Protein AF-A0A3M2DUC0-F1 (afdb_monomer)

Radius of gyration: 16.3 Å; Cα contacts (8 Å, |Δi|>4): 104; chains: 1; bounding box: 38×30×51 Å

Secondary structure (DSSP, 8-state):
-PPBEEEPPSS--GGGTSS-SS------TT---------SS---TT--------------STT-TTTTBSPSPP-S-TT--HHHHHHHHH--EEEPPTT--

Sequence (101 aa):
KNLEGFYTRFGDVEALVREEDDALAIYGSGESLQLTFVSSTRATEDDIWVLEVRGYAKDMDLYTDTGGRIEPLPVKYPERNERERLHKQYNVRVKAPWGSQ

Foldseek 3Di:
DDAFDFAFDDDDLCVQFVDPQLRHHGDDPPDDDDDDDDDPDDDDPPDDDDDDGDDDDQAQDPPRPRSRHPPPRDDDPVVRDVNVVSCVVTRHDGDDGPPPD

Mean predicted aligned error: 4.91 Å

Solvent-accessible surface area (backbone atoms only — not comparable to full-atom values): 6923 Å² total; per-residue (Å²): 126,53,45,24,41,64,25,41,56,86,75,95,54,62,86,33,70,74,56,100,45,61,34,68,78,41,76,51,80,96,56,82,88,88,86,84,81,85,71,96,58,86,84,57,95,84,63,83,86,84,86,88,82,89,85,84,82,85,66,65,54,96,84,39,93,50,34,64,36,58,54,82,71,78,77,86,51,84,88,51,68,60,21,63,60,47,41,69,72,38,35,72,39,78,40,65,47,82,85,80,124

pLDDT: mean 90.18, std 8.71, range [46.78, 98.38]

Structure (mmCIF, N/CA/C/O backbone):
data_AF-A0A3M2DUC0-F1
#
_entry.id   AF-A0A3M2DUC0-F1
#
loop_
_atom_site.group_PDB
_atom_site.id
_atom_site.type_symbol
_atom_site.label_atom_id
_atom_site.label_alt_id
_atom_site.label_comp_id
_atom_site.label_asym_id
_atom_site.label_entity_id
_atom_site.label_seq_id
_atom_site.pdbx_PDB_ins_code
_atom_site.Cartn_x
_atom_site.Cartn_y
_atom_site.Cartn_z
_atom_site.occupancy
_atom_site.B_iso_or_equiv
_atom_site.auth_seq_id
_atom_site.auth_comp_id
_atom_site.auth_asym_id
_atom_site.auth_atom_id
_atom_site.pdbx_PDB_model_num
ATOM 1 N N . LYS A 1 1 ? 1.569 13.167 -9.692 1.00 69.69 1 LYS A N 1
ATOM 2 C CA . LYS A 1 1 ? 2.175 12.437 -10.837 1.00 69.69 1 LYS A CA 1
ATOM 3 C C . LYS A 1 1 ? 2.033 10.945 -10.550 1.00 69.69 1 LYS A C 1
ATOM 5 O O . LYS A 1 1 ? 2.174 10.588 -9.390 1.00 69.69 1 LYS A O 1
ATOM 10 N N . ASN A 1 2 ? 1.679 10.113 -11.532 1.00 79.81 2 ASN A N 1
ATOM 11 C CA . ASN A 1 2 ? 1.641 8.656 -11.349 1.00 79.81 2 ASN A CA 1
ATOM 12 C C . ASN A 1 2 ? 2.924 8.038 -11.908 1.00 79.81 2 ASN A C 1
ATOM 14 O O . ASN A 1 2 ? 3.509 8.584 -12.847 1.00 79.81 2 ASN A O 1
ATOM 18 N N . LEU A 1 3 ? 3.338 6.932 -11.302 1.00 90.31 3 LEU A N 1
ATOM 19 C CA . LEU A 1 3 ? 4.448 6.104 -11.743 1.00 90.31 3 LEU A CA 1
ATOM 20 C C . LEU A 1 3 ? 3.960 5.138 -12.815 1.00 90.31 3 LEU A C 1
ATOM 22 O O . LEU A 1 3 ? 2.797 4.740 -12.821 1.00 90.31 3 LEU A O 1
ATOM 26 N N . GLU A 1 4 ? 4.846 4.757 -13.722 1.00 93.06 4 GLU A N 1
ATOM 27 C CA . GLU A 1 4 ? 4.534 3.707 -14.680 1.00 93.06 4 GLU A CA 1
ATOM 28 C C . GLU A 1 4 ? 4.502 2.345 -13.980 1.00 93.06 4 GLU A C 1
ATOM 30 O O . GLU A 1 4 ? 5.430 1.992 -13.248 1.00 93.06 4 GLU A O 1
ATOM 35 N N . GLY A 1 5 ? 3.448 1.565 -14.211 1.00 94.94 5 GLY A N 1
ATOM 36 C CA . GLY A 1 5 ? 3.357 0.199 -13.702 1.00 94.94 5 GLY A CA 1
ATOM 37 C C . GLY A 1 5 ? 1.939 -0.251 -13.386 1.00 94.94 5 GLY A C 1
ATOM 38 O O . GLY A 1 5 ? 0.952 0.360 -13.809 1.00 94.94 5 GLY A O 1
ATOM 39 N N . PHE A 1 6 ? 1.863 -1.349 -12.638 1.00 96.25 6 PHE A N 1
ATOM 40 C CA . PHE A 1 6 ? 0.616 -1.966 -12.213 1.00 96.25 6 PHE A CA 1
ATOM 41 C C . PHE A 1 6 ? 0.182 -1.447 -10.843 1.00 96.25 6 PHE A C 1
ATOM 43 O O . PHE A 1 6 ? 0.910 -1.531 -9.858 1.00 96.25 6 PHE A O 1
ATOM 50 N N . TYR A 1 7 ? -1.039 -0.932 -10.797 1.00 97.38 7 TYR A N 1
ATOM 51 C CA . TYR A 1 7 ? -1.733 -0.469 -9.607 1.00 97.38 7 TYR A CA 1
ATOM 52 C C . TYR A 1 7 ? -2.816 -1.465 -9.214 1.00 97.38 7 TYR A C 1
ATOM 54 O O . TYR A 1 7 ? -3.387 -2.171 -10.057 1.00 97.38 7 TYR A O 1
ATOM 62 N N . THR A 1 8 ? -3.145 -1.477 -7.930 1.00 98.06 8 THR A N 1
ATOM 63 C CA . THR A 1 8 ? -4.218 -2.302 -7.390 1.00 98.06 8 THR A CA 1
ATOM 64 C C . THR A 1 8 ? -5.576 -1.850 -7.931 1.00 98.06 8 THR A C 1
ATOM 66 O O . THR A 1 8 ? -5.864 -0.654 -8.061 1.00 98.06 8 THR A O 1
ATOM 69 N N . ARG A 1 9 ? -6.424 -2.822 -8.282 1.00 97.75 9 ARG A N 1
ATOM 70 C CA . ARG A 1 9 ? -7.831 -2.607 -8.645 1.00 97.75 9 ARG A CA 1
ATOM 71 C C . ARG A 1 9 ? -8.584 -1.863 -7.539 1.00 97.75 9 ARG 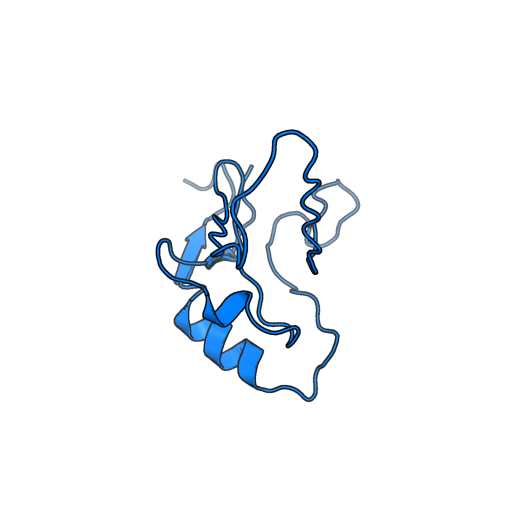A C 1
ATOM 73 O O . ARG A 1 9 ? -8.239 -1.961 -6.369 1.00 97.75 9 ARG A O 1
ATOM 80 N N . PHE A 1 10 ? -9.655 -1.172 -7.908 1.00 97.38 10 PHE A N 1
ATOM 81 C CA . PHE A 1 10 ? -10.594 -0.651 -6.916 1.00 97.38 10 PHE A CA 1
ATOM 82 C C . PHE A 1 10 ? -11.501 -1.760 -6.370 1.00 97.38 10 PHE A C 1
ATOM 84 O O . PHE A 1 10 ? -11.696 -2.791 -7.018 1.00 97.38 10 PHE A O 1
ATOM 91 N N . GLY A 1 11 ? -12.097 -1.499 -5.207 1.00 97.06 11 GLY A N 1
ATOM 92 C CA . GLY A 1 11 ? -12.997 -2.419 -4.519 1.00 97.06 11 GLY A CA 1
ATOM 93 C C . GLY A 1 11 ? -12.284 -3.207 -3.428 1.00 97.06 11 GLY A C 1
ATOM 94 O O . GLY A 1 11 ? -11.309 -2.732 -2.852 1.00 97.06 11 GLY A O 1
ATOM 95 N N . ASP A 1 12 ? -12.795 -4.402 -3.143 1.00 97.19 12 ASP A N 1
ATOM 96 C CA . ASP A 1 12 ? -12.260 -5.251 -2.084 1.00 97.19 12 ASP A CA 1
ATOM 97 C C . ASP A 1 12 ? -10.855 -5.772 -2.431 1.00 97.19 12 ASP A C 1
ATOM 99 O O . ASP A 1 12 ? -10.627 -6.437 -3.458 1.00 97.19 12 ASP A O 1
ATOM 103 N N . VAL A 1 13 ? -9.926 -5.426 -1.546 1.00 97.38 13 VAL A N 1
ATOM 104 C CA . VAL A 1 13 ? -8.496 -5.723 -1.589 1.00 97.38 13 VAL A CA 1
ATOM 105 C C . VAL A 1 13 ? -7.988 -6.197 -0.223 1.00 97.38 13 VAL A C 1
ATOM 107 O O . VAL A 1 13 ? -6.784 -6.154 0.005 1.00 97.38 13 VAL A O 1
ATOM 110 N N . GLU A 1 14 ? -8.865 -6.653 0.683 1.00 96.31 14 GLU A N 1
ATOM 111 C CA . GLU A 1 14 ? -8.490 -7.065 2.050 1.00 96.31 14 GLU A CA 1
ATOM 112 C C . GLU A 1 14 ? -7.316 -8.057 2.050 1.00 96.31 14 GLU A C 1
ATOM 114 O O . GLU A 1 14 ? -6.375 -7.924 2.831 1.00 96.31 14 GLU A O 1
ATOM 119 N N . ALA A 1 15 ? -7.313 -8.994 1.098 1.00 96.56 15 ALA A N 1
ATOM 120 C CA . ALA A 1 15 ? -6.257 -9.991 0.948 1.00 96.56 15 ALA A CA 1
ATOM 121 C C . ALA A 1 15 ? -4.845 -9.400 0.758 1.00 96.56 15 ALA A C 1
ATOM 123 O O . ALA A 1 15 ? -3.881 -10.074 1.087 1.00 96.56 15 ALA A O 1
ATOM 124 N N . LEU A 1 16 ? -4.708 -8.168 0.249 1.00 96.75 16 LEU A N 1
ATOM 125 C CA . LEU A 1 16 ? -3.411 -7.500 0.068 1.00 96.75 16 LEU A CA 1
ATOM 126 C C . LEU A 1 16 ? -2.880 -6.809 1.331 1.00 96.75 16 LEU A C 1
ATOM 128 O O . LEU A 1 16 ? -1.737 -6.366 1.323 1.00 96.75 16 LEU A O 1
ATOM 132 N N . VAL A 1 17 ? -3.714 -6.622 2.356 1.00 94.00 17 VAL A N 1
ATOM 133 C CA . VAL A 1 17 ? -3.384 -5.796 3.536 1.00 94.00 17 VAL A CA 1
ATOM 134 C C . VAL A 1 17 ? -3.587 -6.523 4.862 1.00 94.00 17 VAL A C 1
ATOM 136 O O . VAL A 1 17 ? -3.289 -5.969 5.916 1.00 94.00 17 VAL A O 1
ATOM 139 N N . ARG A 1 18 ? -4.118 -7.748 4.821 1.00 93.69 18 ARG A N 1
ATOM 140 C CA . ARG A 1 18 ? -4.431 -8.541 6.011 1.00 93.69 18 ARG A CA 1
ATOM 141 C C . ARG A 1 18 ? -3.195 -9.150 6.675 1.00 93.69 18 ARG A C 1
ATOM 143 O O . ARG A 1 18 ? -3.198 -9.316 7.888 1.00 93.69 18 ARG A O 1
ATOM 150 N N . GLU A 1 19 ? -2.167 -9.477 5.898 1.00 93.62 19 GLU A N 1
ATOM 151 C CA . GLU A 1 19 ? -0.955 -10.156 6.365 1.00 93.62 19 GLU A CA 1
ATOM 152 C C . GLU A 1 19 ? 0.303 -9.388 5.934 1.00 93.62 19 GLU A C 1
ATOM 154 O O . GLU A 1 19 ? 0.317 -8.718 4.904 1.00 93.62 19 GLU A O 1
ATOM 159 N N . GLU A 1 20 ? 1.380 -9.497 6.717 1.00 93.00 20 GLU A N 1
ATOM 160 C CA . GLU A 1 20 ? 2.703 -8.977 6.342 1.00 93.00 20 GLU A CA 1
ATOM 161 C C . GLU A 1 20 ? 3.477 -10.057 5.562 1.00 93.00 20 GLU A C 1
ATOM 163 O O . GLU A 1 20 ? 4.294 -10.791 6.121 1.00 93.00 20 GLU A O 1
ATOM 168 N N . ASP A 1 21 ? 3.178 -10.203 4.270 1.00 94.19 21 ASP A N 1
ATOM 169 C CA . ASP A 1 21 ? 3.700 -11.274 3.403 1.00 94.19 21 ASP A CA 1
ATOM 170 C C . ASP A 1 21 ? 4.285 -10.770 2.068 1.00 94.19 21 ASP A C 1
ATOM 172 O O . ASP A 1 21 ? 4.341 -11.505 1.082 1.00 94.19 21 ASP A O 1
ATOM 176 N N . ASP A 1 22 ? 4.726 -9.508 2.049 1.00 95.38 22 ASP A N 1
ATOM 177 C CA . AS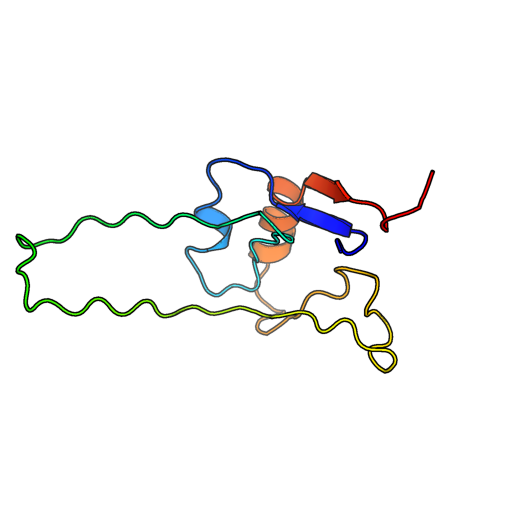P A 1 22 ? 5.189 -8.753 0.875 1.00 95.38 22 ASP A CA 1
ATOM 178 C C . ASP A 1 22 ? 4.137 -8.525 -0.228 1.00 95.38 22 ASP A C 1
ATOM 180 O O . ASP A 1 22 ? 4.439 -7.879 -1.244 1.00 95.38 22 ASP A O 1
ATOM 184 N N . ALA A 1 23 ? 2.893 -8.984 -0.050 1.00 95.75 23 ALA A N 1
ATOM 185 C CA . ALA A 1 23 ? 1.781 -8.475 -0.833 1.00 95.75 23 ALA A CA 1
ATOM 186 C C . ALA A 1 23 ? 1.553 -6.991 -0.497 1.00 95.75 23 ALA A C 1
ATOM 188 O O . ALA A 1 23 ? 1.746 -6.541 0.628 1.00 95.75 23 ALA A O 1
ATOM 189 N N . LEU A 1 24 ? 1.206 -6.193 -1.510 1.00 96.12 24 LEU A N 1
ATOM 190 C CA . LEU A 1 24 ? 1.112 -4.740 -1.382 1.00 96.12 24 LEU A CA 1
ATOM 191 C C . LEU A 1 24 ? -0.097 -4.247 -2.157 1.00 96.12 24 LEU A C 1
ATOM 193 O O . LEU A 1 24 ? -0.247 -4.539 -3.348 1.00 96.12 24 LEU A O 1
ATOM 197 N N . ALA A 1 25 ? -0.911 -3.437 -1.489 1.00 97.19 25 ALA A N 1
ATOM 198 C CA . ALA A 1 25 ? -1.834 -2.541 -2.156 1.00 97.19 25 ALA A CA 1
ATOM 199 C C . ALA A 1 25 ? -1.068 -1.318 -2.685 1.00 97.19 25 ALA A C 1
ATOM 201 O O . ALA A 1 25 ? -0.453 -0.567 -1.932 1.00 97.19 25 ALA A O 1
ATOM 202 N N . ILE A 1 26 ? -1.111 -1.126 -4.000 1.00 96.81 26 ILE A N 1
ATOM 203 C CA . ILE A 1 26 ? -0.398 -0.094 -4.749 1.00 96.81 26 ILE A CA 1
ATOM 204 C C . ILE A 1 26 ? -1.416 0.922 -5.253 1.00 96.81 26 ILE A C 1
ATOM 206 O O . ILE A 1 26 ? -2.224 0.633 -6.141 1.00 96.81 26 ILE A O 1
ATOM 210 N N . TYR A 1 27 ? -1.350 2.130 -4.712 1.00 94.31 27 TYR A N 1
ATOM 211 C CA . TYR A 1 27 ? -2.248 3.229 -5.042 1.00 94.31 27 TYR A CA 1
ATOM 212 C C . TYR A 1 27 ? -1.451 4.499 -5.354 1.00 94.31 27 TYR A C 1
ATOM 214 O O . TYR A 1 27 ? -0.313 4.682 -4.924 1.00 94.31 27 TYR A O 1
ATOM 222 N N . GLY A 1 28 ? -2.021 5.343 -6.208 1.00 91.81 28 GLY A N 1
ATOM 223 C CA . GLY A 1 28 ? -1.415 6.584 -6.677 1.00 91.81 28 GLY A CA 1
ATOM 224 C C . GLY A 1 28 ? -1.993 7.824 -6.008 1.00 91.81 28 GLY A C 1
ATOM 225 O O . GLY A 1 28 ? -2.823 7.766 -5.105 1.00 91.81 28 GLY A O 1
ATOM 226 N N . SER A 1 29 ? -1.574 8.983 -6.509 1.00 89.25 29 SER A N 1
ATOM 227 C CA . SER A 1 29 ? 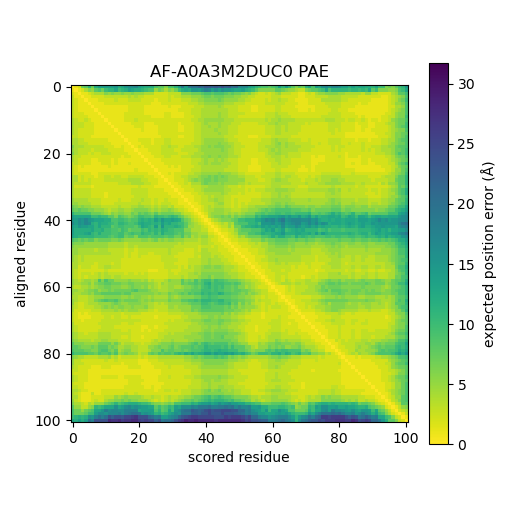-2.101 10.270 -6.055 1.00 89.25 29 SER A CA 1
ATOM 228 C C . SER A 1 29 ? -3.614 10.357 -6.298 1.00 89.25 29 SER A C 1
ATOM 230 O O . SER A 1 29 ? -4.080 10.070 -7.402 1.00 89.25 29 SER A O 1
ATOM 232 N N . GLY A 1 30 ? -4.366 10.751 -5.266 1.00 92.31 30 GLY A N 1
ATOM 233 C CA . GLY A 1 30 ? -5.831 10.840 -5.301 1.00 92.31 30 GLY A CA 1
ATOM 234 C C . GLY A 1 30 ? -6.562 9.518 -5.042 1.00 92.31 30 GLY A C 1
ATOM 235 O O . GLY A 1 30 ? -7.787 9.496 -5.071 1.00 92.31 30 GLY A O 1
ATOM 236 N N . GLU A 1 31 ? -5.837 8.429 -4.783 1.00 95.00 31 GLU A N 1
ATOM 237 C CA . GLU A 1 31 ? -6.401 7.136 -4.392 1.00 95.00 31 GLU A CA 1
ATOM 238 C C . GLU A 1 31 ? -6.163 6.888 -2.897 1.00 95.00 31 GLU A C 1
ATOM 240 O O . GLU A 1 31 ? -5.209 7.408 -2.314 1.00 95.00 31 GLU A O 1
ATOM 245 N N . SER A 1 32 ? -7.029 6.096 -2.269 1.00 94.31 32 SER A N 1
ATOM 246 C CA . SER A 1 32 ? -6.939 5.770 -0.847 1.00 94.31 32 SER A CA 1
ATOM 247 C C . SER A 1 32 ? -7.345 4.325 -0.577 1.00 94.31 32 SER A C 1
ATOM 249 O O . SER A 1 32 ? -8.101 3.715 -1.336 1.00 94.31 32 SER A O 1
ATOM 251 N N . LEU A 1 33 ? -6.840 3.790 0.533 1.00 94.31 33 LEU A N 1
ATOM 252 C CA . LEU A 1 33 ? -7.365 2.584 1.159 1.00 94.31 33 LEU A CA 1
ATOM 253 C C . LEU A 1 33 ? -8.303 3.000 2.285 1.00 94.31 33 LEU A C 1
ATOM 255 O O . LEU A 1 33 ? -7.951 3.833 3.119 1.00 94.31 33 LEU A O 1
ATOM 259 N N . GLN A 1 34 ? -9.491 2.409 2.304 1.00 94.69 34 GLN A N 1
ATOM 260 C CA . GLN A 1 34 ? -10.448 2.588 3.384 1.00 94.69 34 GLN A CA 1
ATOM 261 C C . GLN A 1 34 ? -10.435 1.340 4.262 1.00 94.69 34 GLN A C 1
ATOM 263 O O . GLN A 1 34 ? -10.690 0.238 3.785 1.00 94.69 34 GLN A O 1
ATOM 268 N N . LEU A 1 35 ? -10.162 1.535 5.549 1.00 91.38 35 LEU A N 1
ATOM 269 C CA . LEU A 1 35 ? -10.213 0.489 6.562 1.00 91.38 35 LEU A CA 1
ATOM 270 C C . LEU A 1 35 ? -11.458 0.709 7.413 1.00 91.38 35 LEU A C 1
ATOM 272 O O . LEU A 1 35 ? -11.762 1.829 7.819 1.00 91.38 35 LEU A O 1
ATOM 276 N N . THR A 1 36 ? -12.209 -0.355 7.659 1.00 90.62 36 THR A N 1
ATOM 277 C CA . THR A 1 36 ? -13.373 -0.333 8.543 1.00 90.62 36 THR A CA 1
ATOM 278 C C . THR A 1 36 ? -13.218 -1.475 9.523 1.00 90.62 36 THR A C 1
ATOM 280 O O . THR A 1 36 ? -12.954 -2.604 9.123 1.00 90.62 36 THR A O 1
ATOM 283 N N . PHE A 1 37 ? -13.354 -1.173 10.807 1.00 86.50 37 PHE A N 1
ATOM 284 C CA . PHE A 1 37 ? -13.266 -2.158 11.872 1.00 86.50 37 PHE A CA 1
ATOM 285 C C . PHE A 1 37 ? -14.476 -2.018 12.788 1.00 86.50 37 PHE A C 1
ATOM 287 O O . PHE A 1 37 ? -15.056 -0.939 12.929 1.00 86.50 37 PHE A O 1
ATOM 294 N N . VAL A 1 38 ? -14.870 -3.130 13.400 1.00 86.75 38 VAL A N 1
ATOM 295 C CA . VAL A 1 38 ? -15.918 -3.141 14.417 1.00 86.75 38 VAL A CA 1
ATOM 296 C C . VAL A 1 38 ? -15.243 -2.999 15.771 1.00 86.75 38 VAL A C 1
ATOM 298 O O . VAL A 1 38 ? -14.417 -3.830 16.143 1.00 86.75 38 VAL A O 1
ATOM 301 N N . SER A 1 39 ? -15.595 -1.950 16.509 1.00 85.25 39 SER A N 1
ATOM 302 C CA . SER A 1 39 ? -15.191 -1.834 17.908 1.00 85.25 39 SER A CA 1
ATOM 303 C C . SER A 1 39 ? -15.983 -2.828 18.759 1.00 85.25 39 SER A C 1
ATOM 305 O O . SER A 1 39 ? -17.204 -2.931 18.628 1.00 85.25 39 SER A O 1
ATOM 307 N N . SER A 1 40 ? -15.300 -3.551 19.649 1.00 82.00 40 SER A N 1
ATOM 308 C CA . SER A 1 40 ? -15.938 -4.463 20.609 1.00 82.00 40 SER A CA 1
ATOM 309 C C . SER A 1 40 ? -16.697 -3.723 21.717 1.00 82.00 40 SER A C 1
ATOM 311 O O . SER A 1 40 ? -17.540 -4.317 22.390 1.00 82.00 40 SER A O 1
A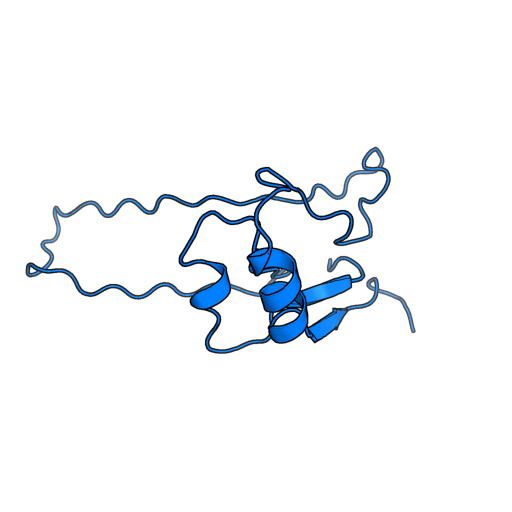TOM 313 N N . THR A 1 41 ? -16.436 -2.427 21.892 1.00 83.31 41 THR A N 1
ATOM 314 C CA . THR A 1 41 ? -17.108 -1.540 22.847 1.00 83.31 41 THR A CA 1
ATOM 315 C C . THR A 1 41 ? -17.638 -0.288 22.152 1.00 83.31 41 THR A C 1
ATOM 317 O O . THR A 1 41 ? -17.201 0.088 21.062 1.00 83.31 41 THR A O 1
ATOM 320 N N . ARG A 1 42 ? -18.615 0.382 22.769 1.00 85.88 42 ARG A N 1
ATOM 321 C CA . ARG A 1 42 ? -19.083 1.678 22.273 1.00 85.88 42 ARG A CA 1
ATOM 322 C C . ARG A 1 42 ? -17.961 2.697 22.438 1.00 85.88 42 ARG A C 1
ATOM 324 O O . ARG A 1 42 ? -17.521 2.909 23.563 1.00 85.88 42 ARG A O 1
ATOM 331 N N . ALA A 1 43 ? -17.563 3.319 21.331 1.00 86.00 43 ALA A N 1
ATOM 332 C CA . ALA A 1 43 ? -16.529 4.335 21.361 1.00 86.00 43 ALA A CA 1
ATOM 333 C C . ALA A 1 43 ? -16.978 5.545 22.197 1.00 86.00 43 ALA A C 1
ATOM 335 O O . ALA A 1 43 ? -18.139 5.967 22.098 1.00 86.00 43 ALA A O 1
ATOM 336 N N . THR A 1 44 ? -16.076 6.082 23.009 1.00 87.56 44 THR A N 1
ATOM 337 C CA . THR A 1 44 ? -16.258 7.330 23.761 1.00 87.56 44 THR A CA 1
ATOM 338 C C . THR A 1 44 ? -15.442 8.464 23.141 1.00 87.56 44 THR A C 1
ATOM 340 O O . THR A 1 44 ? -14.608 8.228 22.269 1.00 87.56 44 THR A O 1
ATOM 343 N N . GLU A 1 45 ? -15.693 9.709 23.554 1.00 86.81 45 GLU A N 1
ATOM 344 C CA . GLU A 1 45 ? -14.954 10.878 23.045 1.00 86.81 45 GLU A CA 1
ATOM 345 C C . GLU A 1 45 ? -13.478 10.885 23.477 1.00 86.81 45 GLU A C 1
ATOM 347 O O . GLU A 1 45 ? -12.658 11.528 22.825 1.00 86.81 45 GLU A O 1
ATOM 352 N N . ASP A 1 46 ? -13.137 10.128 24.523 1.00 90.69 46 ASP A N 1
ATOM 353 C CA . ASP A 1 46 ? -11.776 9.999 25.051 1.00 90.69 46 ASP A CA 1
ATOM 354 C C . ASP A 1 46 ? -10.979 8.855 24.394 1.00 90.69 46 ASP A C 1
ATOM 356 O O . ASP A 1 46 ? -9.794 8.670 24.687 1.00 90.69 46 ASP A O 1
ATOM 360 N N . ASP A 1 47 ? -11.602 8.067 23.510 1.00 89.19 47 ASP A N 1
ATOM 361 C CA . ASP A 1 47 ? -10.942 6.915 22.901 1.00 89.19 47 ASP A CA 1
ATOM 362 C C . ASP A 1 47 ? -9.909 7.348 21.855 1.00 89.19 47 ASP A C 1
ATOM 364 O O . ASP A 1 47 ? -10.195 8.101 20.920 1.00 89.19 47 ASP A O 1
ATOM 368 N N . ILE A 1 48 ? -8.705 6.787 21.962 1.00 89.94 48 ILE A N 1
ATOM 369 C CA . ILE A 1 48 ? -7.630 6.980 20.988 1.00 89.94 48 ILE A CA 1
ATOM 370 C C . ILE A 1 48 ? -7.492 5.716 20.146 1.00 89.94 48 ILE A C 1
ATOM 372 O O . ILE A 1 48 ? -7.182 4.639 20.655 1.00 89.94 48 ILE A O 1
ATOM 376 N N . TRP A 1 49 ? -7.659 5.869 18.835 1.00 87.81 49 T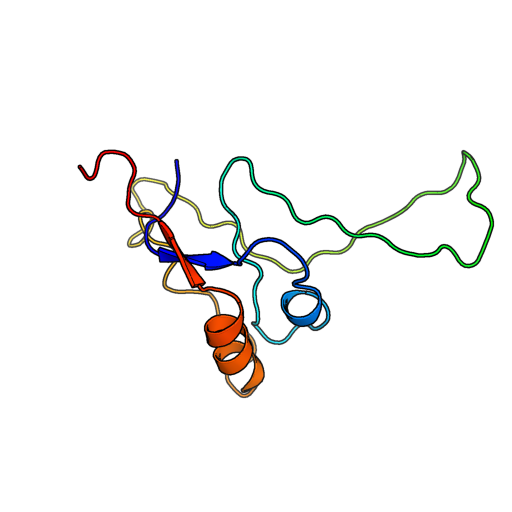RP A N 1
ATOM 377 C CA . TRP A 1 49 ? -7.428 4.806 17.863 1.00 87.81 49 TRP A CA 1
ATOM 378 C C . TRP A 1 49 ? -6.046 4.962 17.243 1.00 87.81 49 TRP A C 1
ATOM 380 O O . TRP A 1 49 ? -5.705 6.025 16.723 1.00 87.81 49 TRP A O 1
ATOM 390 N N . VAL A 1 50 ? -5.259 3.890 17.267 1.00 91.50 50 VAL A N 1
ATOM 391 C CA . VAL A 1 50 ? -3.943 3.846 16.627 1.00 91.50 50 VAL A CA 1
ATOM 392 C C . VAL A 1 50 ? -4.005 2.863 15.473 1.00 91.50 50 VAL A C 1
ATOM 394 O O . VAL A 1 50 ? -4.376 1.705 15.654 1.00 91.50 50 VAL A O 1
ATOM 397 N N . LEU A 1 51 ? -3.633 3.334 14.286 1.00 91.06 51 LEU A N 1
ATOM 398 C CA . LEU A 1 51 ? -3.459 2.495 13.113 1.00 91.06 51 LEU A CA 1
ATOM 399 C C . LEU A 1 51 ? -1.968 2.264 12.889 1.00 91.06 51 LEU A C 1
ATOM 401 O O . LEU A 1 51 ? -1.214 3.203 12.634 1.00 91.06 51 LEU A O 1
ATOM 405 N N . GLU A 1 52 ? -1.561 1.003 12.947 1.00 92.56 52 GLU A N 1
ATOM 406 C CA . GLU A 1 52 ? -0.222 0.583 12.570 1.00 92.56 52 GLU A CA 1
ATOM 407 C C . GLU A 1 52 ? -0.233 0.068 11.128 1.00 92.56 52 GLU A C 1
ATOM 409 O O . GLU A 1 52 ? -1.014 -0.812 10.777 1.00 92.56 52 GLU A O 1
ATOM 414 N N . VAL A 1 53 ? 0.635 0.631 10.285 1.00 92.44 53 VAL A N 1
ATOM 415 C CA . VAL A 1 53 ? 0.741 0.265 8.867 1.00 92.44 53 VAL A CA 1
ATOM 416 C C . VAL A 1 53 ? 2.161 -0.193 8.564 1.00 92.44 53 VAL A C 1
ATOM 418 O O . VAL A 1 53 ? 3.139 0.372 9.059 1.00 92.44 53 VAL A O 1
ATOM 421 N N . ARG A 1 54 ? 2.276 -1.216 7.717 1.00 93.56 54 ARG A N 1
ATOM 422 C CA . ARG A 1 54 ? 3.523 -1.634 7.073 1.00 93.56 54 ARG A CA 1
ATOM 423 C C . ARG A 1 54 ? 3.416 -1.290 5.599 1.00 93.56 54 ARG A C 1
ATOM 425 O O . ARG A 1 54 ? 2.508 -1.753 4.920 1.00 93.56 54 ARG A O 1
ATOM 432 N N . GLY A 1 55 ? 4.304 -0.435 5.116 1.00 93.44 55 GLY A N 1
ATOM 433 C CA . GLY A 1 55 ? 4.229 0.033 3.743 1.00 93.44 55 GLY A CA 1
ATOM 434 C C . GLY A 1 55 ? 5.462 0.809 3.329 1.00 93.44 55 GLY A C 1
ATOM 435 O O . GLY A 1 55 ? 6.354 1.082 4.131 1.00 93.44 55 GLY A O 1
ATOM 436 N N . TYR A 1 56 ?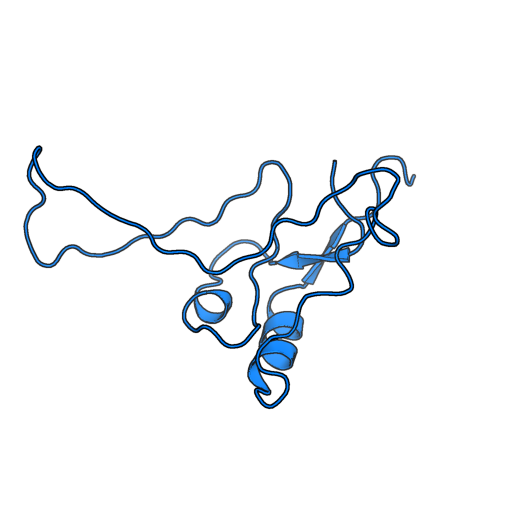 5.481 1.163 2.051 1.00 93.56 56 TYR A N 1
ATOM 437 C CA . TYR A 1 56 ? 6.592 1.845 1.413 1.00 93.56 56 TYR A CA 1
ATOM 438 C C . TYR A 1 56 ? 6.079 3.080 0.686 1.00 93.56 56 TYR A C 1
ATOM 440 O O . TYR A 1 56 ? 5.043 3.037 0.023 1.00 93.56 56 TYR A O 1
ATOM 448 N N . ALA A 1 57 ? 6.836 4.168 0.777 1.00 92.00 57 ALA A N 1
ATOM 449 C CA . ALA A 1 57 ? 6.668 5.328 -0.081 1.00 92.00 57 ALA A CA 1
ATOM 450 C C . ALA A 1 57 ? 7.793 5.311 -1.117 1.00 92.00 57 ALA A C 1
ATOM 452 O O . ALA A 1 57 ? 8.969 5.310 -0.755 1.00 92.00 57 ALA A O 1
ATOM 453 N N . LYS A 1 58 ? 7.439 5.262 -2.404 1.00 90.81 58 LYS A N 1
ATOM 454 C CA . LYS A 1 58 ? 8.422 5.393 -3.482 1.00 90.81 58 LYS A CA 1
ATOM 455 C C . LYS A 1 58 ? 8.766 6.874 -3.635 1.00 90.81 58 LYS A C 1
ATOM 457 O O . LYS A 1 58 ? 7.880 7.678 -3.928 1.00 90.81 58 LYS A O 1
ATOM 462 N N . ASP A 1 59 ? 10.034 7.209 -3.431 1.00 87.75 59 ASP A N 1
ATOM 463 C CA . ASP A 1 59 ? 10.560 8.530 -3.764 1.00 87.75 59 ASP A CA 1
ATOM 464 C C . ASP A 1 59 ? 10.669 8.692 -5.294 1.00 87.75 59 ASP A C 1
ATOM 466 O O . ASP A 1 59 ? 10.801 7.713 -6.034 1.00 87.75 59 ASP A O 1
ATOM 470 N N . MET A 1 60 ? 10.548 9.926 -5.776 1.00 85.31 60 MET A N 1
ATOM 471 C CA . MET A 1 60 ? 10.542 10.289 -7.196 1.00 85.31 60 MET A CA 1
ATOM 472 C C . MET A 1 60 ? 11.528 11.421 -7.504 1.00 85.31 60 MET A C 1
ATOM 474 O O . MET A 1 60 ? 11.276 12.251 -8.386 1.00 85.31 60 MET A O 1
ATOM 478 N N . ASP A 1 61 ? 12.618 11.506 -6.751 1.00 87.06 61 ASP A N 1
ATOM 479 C CA . ASP A 1 61 ? 13.649 12.508 -6.981 1.00 87.06 61 ASP A CA 1
ATOM 480 C C . ASP A 1 61 ? 14.566 12.153 -8.172 1.00 87.06 61 ASP A C 1
ATOM 482 O O . ASP A 1 61 ? 14.468 11.090 -8.789 1.00 87.06 61 ASP A O 1
ATOM 486 N N . LEU A 1 62 ? 15.461 13.080 -8.525 1.00 84.81 62 LEU A N 1
ATOM 487 C CA . LEU A 1 62 ? 16.398 12.920 -9.646 1.00 84.81 62 LEU A CA 1
ATOM 488 C C . LEU A 1 62 ? 17.476 11.853 -9.396 1.00 84.81 62 LEU A C 1
ATOM 490 O O . LEU A 1 62 ? 18.174 11.478 -10.336 1.00 84.81 62 LEU A O 1
ATOM 494 N N . TYR A 1 63 ? 17.631 11.393 -8.154 1.00 88.00 63 TYR A N 1
ATOM 495 C CA . TYR A 1 63 ? 18.648 10.423 -7.751 1.00 88.00 63 TYR A CA 1
ATOM 496 C C . TYR A 1 63 ? 18.070 9.019 -7.537 1.00 88.00 63 TYR A C 1
ATOM 498 O O . TYR A 1 63 ? 18.817 8.072 -7.288 1.00 88.00 63 TYR A O 1
ATOM 506 N N . THR A 1 64 ? 16.757 8.858 -7.693 1.00 88.19 64 THR A N 1
ATOM 507 C CA . THR A 1 64 ? 16.086 7.565 -7.657 1.00 88.19 64 THR A CA 1
ATOM 508 C C . THR A 1 64 ? 16.156 6.916 -9.040 1.00 88.19 64 THR A C 1
ATOM 510 O O . THR A 1 64 ? 15.402 7.278 -9.942 1.00 88.19 64 THR A O 1
ATOM 513 N N . ASP A 1 65 ? 17.026 5.914 -9.193 1.00 87.81 65 ASP A N 1
ATOM 514 C CA . ASP A 1 65 ? 17.279 5.182 -10.451 1.00 87.81 65 ASP A CA 1
ATOM 515 C C . ASP A 1 65 ? 15.988 4.793 -11.205 1.00 87.81 65 ASP A C 1
ATOM 517 O O . ASP A 1 65 ? 15.800 5.099 -12.381 1.00 87.81 65 ASP A O 1
ATOM 521 N N . THR A 1 66 ? 15.024 4.207 -10.487 1.00 88.75 66 THR A N 1
ATOM 522 C CA . THR A 1 66 ? 13.709 3.810 -11.024 1.00 88.75 66 THR A CA 1
ATOM 523 C C . THR A 1 66 ? 12.566 4.713 -10.549 1.00 88.75 66 THR A C 1
ATOM 525 O O . THR A 1 66 ? 11.418 4.280 -10.477 1.00 88.75 66 THR A O 1
ATOM 528 N N . GLY A 1 67 ? 12.838 5.991 -10.260 1.00 88.38 67 GLY A N 1
ATOM 529 C CA . GLY A 1 67 ? 11.869 6.942 -9.689 1.00 88.38 67 GLY A CA 1
ATOM 530 C C . GLY A 1 67 ? 10.663 7.261 -10.583 1.00 88.38 67 GLY A C 1
ATOM 531 O O . GLY A 1 67 ? 9.710 7.894 -10.143 1.00 88.38 67 GLY A O 1
ATOM 532 N N . GLY A 1 68 ? 10.679 6.826 -11.848 1.00 90.00 68 GLY A N 1
ATOM 533 C CA . GLY A 1 68 ? 9.549 6.927 -12.780 1.00 90.00 68 GLY A CA 1
ATOM 534 C C . GLY A 1 68 ? 8.637 5.695 -12.834 1.00 90.00 68 GLY A C 1
ATOM 535 O O . GLY A 1 68 ? 7.612 5.742 -13.517 1.00 90.00 68 GLY A O 1
ATOM 536 N N . ARG A 1 69 ? 8.986 4.601 -12.144 1.00 92.38 69 ARG A N 1
ATOM 537 C CA . ARG A 1 69 ? 8.297 3.303 -12.216 1.00 92.38 69 ARG A CA 1
ATOM 538 C C . ARG A 1 69 ? 7.913 2.798 -10.824 1.00 92.38 69 ARG A C 1
ATOM 540 O O . ARG A 1 69 ? 8.568 3.109 -9.833 1.00 92.38 69 ARG A O 1
ATOM 547 N N . ILE A 1 70 ? 6.841 2.009 -10.758 1.00 94.31 70 ILE A N 1
ATOM 548 C CA . ILE A 1 70 ? 6.458 1.283 -9.537 1.00 94.31 70 ILE A CA 1
ATOM 549 C C . ILE A 1 70 ? 7.551 0.272 -9.178 1.00 94.31 70 ILE A C 1
ATOM 551 O O . ILE A 1 70 ? 8.078 0.278 -8.065 1.00 94.31 70 ILE A O 1
ATOM 555 N N . GLU A 1 71 ? 7.940 -0.545 -10.154 1.00 93.44 71 GLU A N 1
ATOM 556 C CA . GLU A 1 71 ? 8.985 -1.550 -9.987 1.00 93.44 71 GLU A CA 1
ATOM 557 C C . GLU A 1 71 ? 10.384 -0.922 -9.806 1.00 93.44 71 GLU A C 1
ATOM 559 O O . GLU A 1 71 ? 10.640 0.179 -10.304 1.00 93.44 71 GLU A O 1
ATOM 564 N N . PRO A 1 72 ? 11.310 -1.612 -9.117 1.00 94.00 72 PRO A N 1
ATOM 565 C CA . PRO A 1 72 ? 11.089 -2.857 -8.387 1.00 94.00 72 PRO A CA 1
ATOM 566 C C . PRO A 1 72 ? 10.299 -2.612 -7.098 1.00 94.00 72 PRO A C 1
ATOM 568 O O . PRO A 1 72 ? 10.524 -1.623 -6.392 1.00 94.00 72 PRO A O 1
ATOM 571 N N . LEU A 1 73 ? 9.383 -3.527 -6.798 1.00 94.38 73 LEU A N 1
ATOM 572 C CA . LEU A 1 73 ? 8.722 -3.591 -5.503 1.00 94.38 73 LEU A CA 1
ATOM 573 C C . LEU A 1 73 ? 9.659 -4.191 -4.438 1.00 94.38 73 LEU A C 1
ATOM 575 O O . LEU A 1 73 ? 10.407 -5.126 -4.736 1.00 94.38 73 LEU A O 1
ATOM 579 N N . PRO A 1 74 ? 9.600 -3.700 -3.190 1.00 93.56 74 PRO A N 1
ATOM 580 C CA . PRO A 1 74 ? 10.397 -4.236 -2.094 1.00 93.56 74 PRO A CA 1
ATOM 581 C C . PRO A 1 74 ? 9.996 -5.680 -1.762 1.00 93.56 74 PRO A C 1
ATOM 583 O O . PRO A 1 74 ? 8.875 -6.115 -2.047 1.00 93.56 74 PRO A O 1
ATOM 586 N N . VAL A 1 75 ? 10.946 -6.411 -1.176 1.00 93.62 75 VAL A N 1
ATOM 587 C CA . VAL A 1 75 ? 10.799 -7.798 -0.717 1.00 93.62 75 VAL A CA 1
ATOM 588 C C . VAL A 1 75 ? 11.518 -7.924 0.623 1.00 93.62 75 VAL A C 1
ATOM 590 O O . VAL A 1 75 ? 12.690 -7.552 0.728 1.00 93.62 75 VAL A O 1
ATOM 593 N N . LYS A 1 76 ? 10.820 -8.422 1.642 1.00 93.19 76 LYS A N 1
ATOM 594 C CA 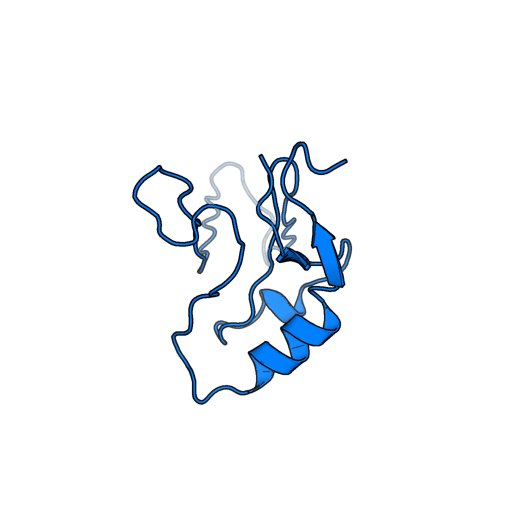. LYS A 1 76 ? 11.340 -8.653 2.994 1.00 93.19 76 LYS A CA 1
ATOM 595 C C . LYS A 1 76 ? 11.345 -10.142 3.359 1.00 93.19 76 LYS A C 1
ATOM 597 O O . LYS A 1 76 ? 12.251 -10.578 4.063 1.00 93.19 76 LYS A O 1
ATOM 602 N N . TYR A 1 77 ? 10.383 -10.902 2.846 1.00 92.00 77 TYR A N 1
ATOM 603 C CA . TYR A 1 77 ? 10.137 -12.323 3.085 1.00 92.00 77 TYR A CA 1
ATOM 604 C C . TYR A 1 77 ? 10.117 -13.097 1.754 1.00 92.00 77 TYR A C 1
ATOM 606 O O . TYR A 1 77 ? 9.067 -13.591 1.333 1.00 92.00 77 TYR A O 1
ATOM 614 N N . PRO A 1 78 ? 11.263 -13.209 1.055 1.00 87.56 78 PRO A N 1
ATOM 615 C CA . PRO A 1 78 ? 11.340 -13.810 -0.281 1.00 87.56 78 PRO A CA 1
ATOM 616 C C . PRO A 1 78 ? 10.903 -15.283 -0.338 1.00 87.56 78 PRO A C 1
ATOM 618 O O . PRO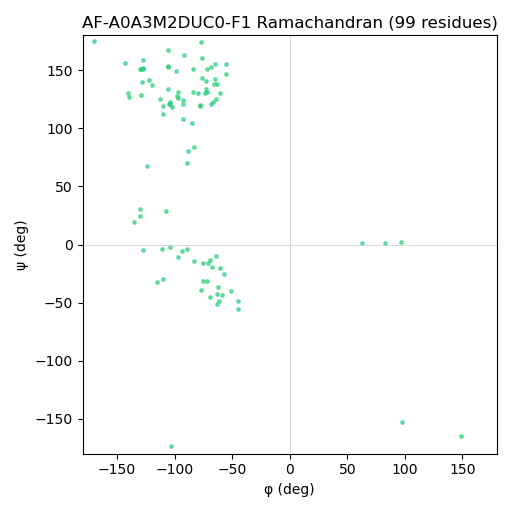 A 1 78 ? 10.594 -15.796 -1.409 1.00 87.56 78 PRO A O 1
ATOM 621 N N . GLU A 1 79 ? 10.898 -15.984 0.795 1.00 89.31 79 GLU A N 1
ATOM 622 C CA . GLU A 1 79 ? 10.434 -17.364 0.922 1.00 89.31 79 GLU A CA 1
ATOM 623 C C . GLU A 1 79 ? 8.904 -17.510 0.906 1.00 89.31 79 GLU A C 1
ATOM 625 O O . GLU A 1 79 ? 8.396 -18.619 0.717 1.00 89.31 79 GLU A O 1
ATOM 630 N N . ARG A 1 80 ? 8.155 -16.417 1.107 1.00 86.12 80 ARG A N 1
ATOM 631 C CA . ARG A 1 80 ? 6.690 -16.418 1.053 1.00 86.12 80 ARG A CA 1
ATOM 632 C C . ARG A 1 80 ? 6.219 -16.280 -0.393 1.00 86.12 80 ARG A C 1
ATOM 634 O O . ARG A 1 80 ? 6.653 -15.406 -1.133 1.00 86.12 80 ARG A O 1
ATOM 641 N N . ASN A 1 81 ? 5.292 -17.143 -0.797 1.00 83.94 81 ASN A N 1
ATOM 642 C CA . ASN A 1 81 ? 4.835 -17.261 -2.186 1.00 83.94 81 ASN A CA 1
ATOM 643 C C . ASN A 1 81 ? 3.539 -16.491 -2.495 1.00 83.94 81 ASN A C 1
ATOM 645 O O . ASN A 1 81 ? 3.158 -16.359 -3.659 1.00 83.94 81 ASN A O 1
ATOM 649 N N . GLU A 1 82 ? 2.849 -15.989 -1.473 1.00 90.25 82 GLU A N 1
ATOM 650 C CA . GLU A 1 82 ? 1.498 -15.450 -1.629 1.00 90.25 82 GLU A CA 1
ATOM 651 C C . GLU A 1 82 ? 1.473 -14.108 -2.377 1.00 90.25 82 GLU A C 1
ATOM 653 O O . GLU A 1 82 ? 0.572 -13.852 -3.184 1.00 90.25 82 GLU A O 1
ATOM 658 N N . ARG A 1 83 ? 2.533 -13.308 -2.216 1.00 94.62 83 ARG A N 1
ATOM 659 C CA . ARG A 1 83 ? 2.772 -12.046 -2.925 1.00 94.62 83 ARG A CA 1
ATOM 660 C C . ARG A 1 83 ? 2.506 -12.137 -4.423 1.00 94.62 83 ARG A C 1
ATOM 662 O O . ARG A 1 83 ? 1.735 -11.345 -4.955 1.00 94.62 83 ARG A O 1
ATOM 669 N N . GLU A 1 84 ? 3.145 -13.077 -5.119 1.00 94.31 84 GLU A N 1
ATOM 670 C CA . GLU A 1 84 ? 3.054 -13.172 -6.583 1.00 94.31 84 GLU A CA 1
ATOM 671 C C . GLU A 1 84 ? 1.625 -13.476 -7.034 1.00 94.31 84 GLU A C 1
ATOM 673 O O . GLU A 1 84 ? 1.108 -12.872 -7.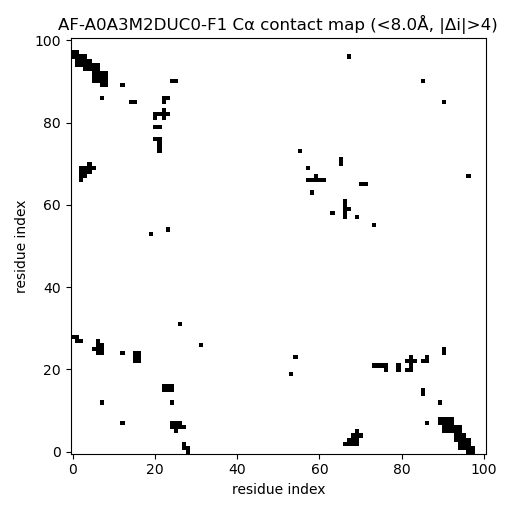981 1.00 94.31 84 GLU A O 1
ATOM 678 N N . ARG A 1 85 ? 0.963 -14.391 -6.316 1.00 95.81 85 ARG A N 1
ATOM 679 C CA . ARG A 1 85 ? -0.425 -14.780 -6.567 1.00 95.81 85 ARG A CA 1
ATOM 680 C C . ARG A 1 85 ? -1.357 -13.582 -6.396 1.00 95.81 85 ARG A C 1
ATOM 682 O O . ARG A 1 85 ? -2.186 -13.319 -7.272 1.00 95.81 85 ARG A O 1
ATOM 689 N N . LEU A 1 86 ? -1.207 -12.850 -5.294 1.00 97.62 86 LEU A N 1
ATOM 690 C CA . LEU A 1 86 ? -2.028 -11.689 -4.974 1.00 97.62 86 LEU A CA 1
ATOM 691 C C . LEU A 1 86 ? -1.748 -10.513 -5.914 1.00 97.62 86 LEU A C 1
ATOM 693 O O . LEU A 1 86 ? -2.684 -9.935 -6.462 1.00 97.62 86 LEU A O 1
ATOM 697 N N . HIS A 1 87 ? -0.490 -10.182 -6.195 1.00 97.12 87 HIS A N 1
ATOM 698 C CA . HIS A 1 87 ? -0.155 -9.117 -7.143 1.00 97.12 87 HIS A CA 1
ATOM 699 C C . HIS A 1 87 ? -0.729 -9.409 -8.530 1.00 97.12 87 HIS A C 1
ATOM 701 O O . HIS A 1 87 ? -1.357 -8.531 -9.118 1.00 97.12 87 HIS A O 1
ATOM 707 N N . LYS A 1 88 ? -0.635 -10.651 -9.021 1.00 96.19 88 LYS A N 1
ATOM 708 C CA . LYS A 1 88 ? -1.247 -11.045 -10.302 1.00 96.19 88 LYS A CA 1
ATOM 709 C C . LYS A 1 88 ? -2.772 -10.903 -10.302 1.00 96.19 88 LYS A C 1
ATOM 711 O O . LYS A 1 88 ? -3.356 -10.556 -11.326 1.00 96.19 88 LYS A O 1
ATOM 716 N N . GLN A 1 89 ? -3.424 -11.197 -9.179 1.00 97.62 89 GLN A N 1
ATOM 717 C CA . GLN A 1 89 ? -4.880 -11.131 -9.056 1.00 97.62 89 GLN A CA 1
ATOM 718 C C . GLN A 1 89 ? -5.399 -9.690 -8.918 1.00 97.62 89 GLN A C 1
ATOM 720 O O . GLN A 1 89 ? -6.454 -9.362 -9.462 1.00 97.62 89 GLN A O 1
ATOM 725 N N . TYR A 1 90 ? -4.690 -8.839 -8.176 1.00 98.38 90 TYR A N 1
ATOM 726 C CA . TYR A 1 90 ? -5.206 -7.542 -7.740 1.00 98.38 90 TYR A CA 1
ATOM 727 C C . TYR A 1 90 ? -4.528 -6.342 -8.421 1.00 98.38 90 TYR A C 1
ATOM 729 O O . TYR A 1 90 ? -5.198 -5.328 -8.627 1.00 98.38 90 TYR A O 1
ATOM 737 N N . ASN A 1 91 ? -3.255 -6.430 -8.824 1.00 97.38 91 ASN A N 1
ATOM 738 C CA . ASN A 1 91 ? -2.505 -5.328 -9.445 1.00 97.38 91 ASN A CA 1
ATOM 739 C C . ASN A 1 91 ? -2.677 -5.349 -10.966 1.00 97.38 91 ASN A C 1
ATOM 741 O O . ASN A 1 91 ? -1.772 -5.683 -11.721 1.00 97.38 91 ASN A O 1
ATOM 745 N N . VAL A 1 92 ? -3.886 -5.020 -11.420 1.00 96.56 92 VAL A N 1
ATOM 746 C CA . VAL A 1 92 ? -4.301 -5.164 -12.829 1.00 96.56 92 VAL A CA 1
ATOM 747 C C . VAL A 1 92 ? -4.504 -3.831 -13.549 1.00 96.56 92 VAL A C 1
ATOM 749 O O . VAL A 1 92 ? -4.799 -3.807 -14.743 1.00 96.56 92 VAL A O 1
ATOM 752 N N . ARG A 1 93 ? -4.368 -2.699 -12.849 1.00 96.06 93 ARG A N 1
ATOM 753 C CA . ARG A 1 93 ? -4.562 -1.370 -13.440 1.00 96.06 93 ARG A CA 1
ATOM 754 C C . ARG A 1 93 ? -3.236 -0.813 -13.931 1.00 96.06 93 ARG A C 1
ATOM 756 O O . ARG A 1 93 ? -2.412 -0.394 -13.129 1.00 96.06 93 ARG A O 1
ATOM 763 N N . VAL A 1 94 ? -3.046 -0.755 -15.242 1.00 93.31 94 VAL A N 1
ATOM 764 C CA . VAL A 1 94 ? -1.841 -0.159 -15.832 1.00 93.31 94 VAL A CA 1
ATOM 765 C C . VAL A 1 94 ? -1.970 1.362 -15.847 1.00 93.31 94 VAL A C 1
ATOM 767 O O . VAL A 1 94 ? -2.977 1.896 -16.317 1.00 93.31 94 VAL A O 1
ATOM 770 N N . LYS A 1 95 ? -0.947 2.069 -15.362 1.00 90.50 95 LYS A N 1
ATOM 771 C CA . LYS A 1 95 ? -0.788 3.513 -15.583 1.00 90.50 95 LYS A CA 1
ATOM 772 C C . LYS A 1 95 ? 0.518 3.769 -16.327 1.00 90.50 95 LYS A C 1
ATOM 774 O O . LYS A 1 95 ? 1.540 3.169 -16.009 1.00 90.50 95 LYS A O 1
ATOM 779 N N . ALA A 1 96 ? 0.459 4.659 -17.312 1.00 81.62 96 ALA A N 1
ATOM 780 C CA . ALA A 1 96 ? 1.620 5.174 -18.029 1.00 81.62 96 ALA A CA 1
ATOM 781 C C . ALA A 1 96 ? 2.137 6.465 -17.360 1.00 81.62 96 ALA A C 1
ATOM 783 O O . ALA A 1 96 ? 1.390 7.095 -16.594 1.00 81.62 96 ALA A O 1
ATOM 784 N N . PRO A 1 97 ? 3.380 6.893 -17.649 1.00 70.62 97 PRO A N 1
ATOM 785 C CA . PRO A 1 97 ? 3.866 8.197 -17.226 1.00 70.62 97 PRO A CA 1
ATOM 786 C C . PRO A 1 97 ? 2.941 9.315 -17.715 1.00 70.62 97 PRO A C 1
ATOM 788 O O . PRO A 1 97 ? 2.351 9.267 -18.795 1.00 70.62 97 PRO A O 1
ATOM 791 N N . TRP A 1 98 ? 2.825 10.365 -16.909 1.00 57.91 98 TRP A N 1
ATOM 792 C CA . TRP A 1 98 ? 2.072 11.554 -17.294 1.00 57.91 98 TRP A CA 1
ATOM 793 C C . TRP A 1 98 ? 2.740 12.224 -18.510 1.00 57.91 98 TRP A C 1
ATOM 795 O O . TRP A 1 98 ? 3.931 12.525 -18.446 1.00 57.91 98 TRP A O 1
ATOM 805 N N . GLY A 1 99 ? 1.988 12.452 -19.594 1.00 59.94 99 GLY A N 1
ATOM 806 C CA . GLY A 1 99 ? 2.502 13.016 -20.853 1.00 59.94 99 GLY A CA 1
ATOM 807 C C . GLY A 1 99 ? 2.852 11.992 -21.940 1.00 59.94 99 GLY A C 1
ATOM 808 O O . GLY A 1 99 ? 3.303 12.387 -23.008 1.00 59.94 99 GLY A O 1
ATOM 809 N N . SER A 1 100 ? 2.629 10.698 -21.700 1.00 59.69 100 SER A N 1
ATOM 810 C CA . SER A 1 100 ? 2.690 9.662 -22.734 1.00 59.69 100 SER A CA 1
ATOM 811 C C . SER A 1 100 ? 1.359 9.605 -23.501 1.00 59.69 100 SER A C 1
ATOM 813 O O . SER A 1 100 ? 0.472 8.830 -23.146 1.00 59.69 100 SER A O 1
ATOM 815 N N . GLN A 1 101 ? 1.201 10.471 -24.505 1.00 46.78 101 GLN A N 1
ATOM 816 C CA . GLN A 1 101 ? 0.248 10.305 -25.611 1.00 46.78 101 GLN A CA 1
ATOM 817 C C . GLN A 1 101 ? 1.017 10.226 -26.923 1.00 46.78 101 GLN A C 1
ATOM 819 O O . GLN A 1 101 ? 2.020 10.964 -27.046 1.00 46.78 101 GLN A O 1
#